Protein AF-A0A1F5YNQ1-F1 (afdb_monomer_lite)

Secondary structure (DSSP, 8-state):
-HHHHTTS--SHHHHHHHHHHS---SGGG--TT--GGGGGTT-HHHHHHHHHHHHHHHHTT--SHHHHTHHHHHHHHHHHHHHHHHHHGGGPPTTEEEEEEEE-EE-TTS-EE-HHHHHHHHHHHTT-EEEEEEEEEEEEETTTTEEEEEEEEEEEE--

Sequence (159 aa):
METVLLGFINNKAELRSLKRTLIRSNTRGVYKGDNDDLWISDNADIQFISENIENRRIQLGKTSGFERLYHKVAKLYFGGMKRHLADIRQYLKPGAHLGYVVGDQASYLRVLIRTGKLLADIAESLGYEIVDIDLFRTRFASATREQMREEVVLLRWPG

Organism: NCBI:txid1817867

Structure (mmCIF, N/CA/C/O backbone):
data_AF-A0A1F5YNQ1-F1
#
_entry.id   AF-A0A1F5YNQ1-F1
#
loop_
_atom_site.group_PDB
_atom_site.id
_atom_site.type_symbol
_atom_site.label_atom_id
_atom_site.label_alt_id
_atom_site.label_comp_id
_atom_site.label_asym_id
_atom_site.label_entity_id
_atom_site.label_seq_id
_atom_site.pdbx_PDB_ins_code
_atom_site.Cartn_x
_atom_site.Cartn_y
_atom_site.Cartn_z
_atom_site.occupancy
_atom_site.B_iso_or_equiv
_atom_site.auth_seq_id
_atom_site.auth_comp_id
_atom_site.auth_asym_id
_atom_site.auth_atom_id
_atom_site.pdbx_PDB_model_num
ATOM 1 N N . MET A 1 1 ? -0.776 -23.913 2.520 1.00 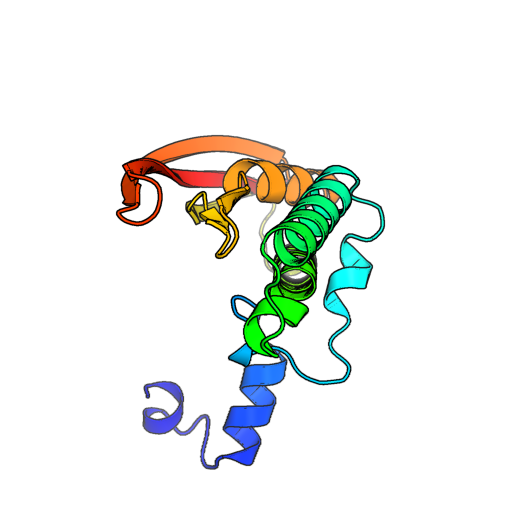65.69 1 MET A N 1
ATOM 2 C CA . MET A 1 1 ? -0.740 -25.287 3.060 1.00 65.69 1 MET A CA 1
ATOM 3 C C . MET A 1 1 ? -1.871 -25.438 4.057 1.00 65.69 1 MET A C 1
ATOM 5 O O . MET A 1 1 ? -2.726 -26.273 3.833 1.00 65.69 1 MET A O 1
ATOM 9 N N . GLU A 1 2 ? -1.965 -24.538 5.034 1.00 87.25 2 GLU A N 1
ATOM 10 C CA . GLU A 1 2 ? -3.071 -24.470 5.999 1.00 87.25 2 GLU A CA 1
ATOM 11 C C . GLU A 1 2 ? -4.479 -24.459 5.374 1.00 87.25 2 GLU A C 1
ATOM 13 O O . GLU A 1 2 ? -5.299 -25.290 5.731 1.00 87.25 2 GLU A O 1
ATOM 18 N N . THR A 1 3 ? -4.744 -23.638 4.352 1.00 86.75 3 THR A N 1
ATOM 19 C CA . THR A 1 3 ? -6.051 -23.624 3.656 1.00 86.75 3 THR A CA 1
ATOM 20 C C . THR A 1 3 ? -6.436 -24.941 2.977 1.00 86.75 3 THR A C 1
ATOM 22 O O . THR A 1 3 ? -7.618 -25.193 2.774 1.00 86.75 3 THR A O 1
ATOM 25 N N . VAL A 1 4 ? -5.458 -25.782 2.629 1.00 87.75 4 VAL A N 1
ATOM 26 C CA . VAL A 1 4 ? -5.706 -27.133 2.098 1.00 87.75 4 VAL A CA 1
ATOM 27 C C . VAL A 1 4 ? -5.914 -28.116 3.249 1.00 87.75 4 VAL A C 1
ATOM 29 O O . VAL A 1 4 ? -6.820 -28.935 3.193 1.00 87.75 4 VAL A O 1
ATOM 32 N N . LEU A 1 5 ? -5.114 -28.003 4.316 1.00 90.19 5 LEU A N 1
ATOM 33 C CA . LEU A 1 5 ? -5.225 -28.853 5.506 1.00 90.19 5 LEU A CA 1
ATOM 34 C C . LEU A 1 5 ? -6.568 -28.680 6.230 1.00 90.19 5 LEU A C 1
ATOM 36 O O . LEU A 1 5 ? -7.118 -29.654 6.727 1.00 90.19 5 LEU A O 1
ATOM 40 N N . LEU A 1 6 ? -7.105 -27.460 6.254 1.00 93.31 6 LEU A N 1
ATOM 41 C CA . LEU A 1 6 ? -8.396 -27.137 6.867 1.00 93.31 6 LEU A CA 1
ATOM 42 C C . LEU A 1 6 ? -9.596 -27.382 5.930 1.00 93.31 6 LEU A C 1
ATOM 44 O O . LEU A 1 6 ? -10.723 -27.063 6.291 1.00 93.31 6 LEU A O 1
ATOM 48 N N . GLY A 1 7 ? -9.378 -27.911 4.720 1.00 91.25 7 GLY A N 1
ATOM 49 C CA . GLY A 1 7 ? -10.454 -28.238 3.773 1.00 91.25 7 GLY A CA 1
ATOM 50 C C . GLY A 1 7 ? -11.118 -27.039 3.079 1.00 91.25 7 GLY A C 1
ATOM 51 O O . GLY A 1 7 ? -12.086 -27.220 2.343 1.00 91.25 7 GLY A O 1
ATOM 52 N N . PHE A 1 8 ? -10.602 -25.815 3.258 1.00 91.56 8 PHE A N 1
ATOM 53 C CA . PHE A 1 8 ? -11.127 -24.616 2.585 1.00 91.56 8 PHE A CA 1
ATOM 54 C C . PHE A 1 8 ? -10.838 -24.587 1.080 1.00 91.56 8 PHE A C 1
ATOM 56 O O . PHE A 1 8 ? -11.510 -23.876 0.337 1.00 91.56 8 PHE A O 1
ATOM 63 N N . ILE A 1 9 ? -9.804 -25.305 0.635 1.00 94.44 9 ILE A N 1
ATOM 64 C CA . ILE A 1 9 ? -9.416 -25.415 -0.771 1.00 94.44 9 ILE A CA 1
ATOM 65 C C . ILE A 1 9 ? -9.139 -26.877 -1.096 1.00 94.44 9 ILE A C 1
ATOM 67 O O . ILE A 1 9 ? -8.197 -27.472 -0.574 1.00 94.44 9 ILE A O 1
ATOM 71 N N . ASN A 1 10 ? -9.901 -27.412 -2.038 1.00 94.38 10 ASN A N 1
ATOM 72 C CA . ASN A 1 10 ? -9.895 -28.821 -2.411 1.00 94.38 10 ASN A CA 1
ATOM 73 C C . ASN A 1 10 ? -9.257 -29.058 -3.784 1.00 94.38 10 ASN A C 1
ATOM 75 O O . ASN A 1 10 ? -8.891 -30.180 -4.130 1.00 94.38 10 ASN A O 1
ATOM 79 N N . ASN A 1 11 ? -9.094 -28.007 -4.591 1.00 92.94 11 ASN A N 1
ATOM 80 C CA . ASN A 1 11 ? -8.528 -28.128 -5.930 1.00 92.94 11 ASN A CA 1
ATOM 81 C C . ASN A 1 11 ? -7.761 -26.874 -6.385 1.00 92.94 11 ASN A C 1
ATOM 83 O O . ASN A 1 11 ? -7.788 -25.799 -5.781 1.00 92.94 11 ASN A O 1
ATOM 87 N N . LYS A 1 12 ? -7.039 -27.017 -7.505 1.00 91.88 12 LYS A N 1
ATOM 88 C CA . LYS A 1 12 ? -6.241 -25.929 -8.093 1.00 91.88 12 LYS A CA 1
ATOM 89 C C . LYS A 1 12 ? -7.098 -24.748 -8.563 1.00 91.88 12 LYS A C 1
ATOM 91 O O . LYS A 1 12 ? -6.594 -23.625 -8.579 1.00 91.88 12 LYS A O 1
ATOM 96 N N . ALA A 1 13 ? -8.344 -24.987 -8.974 1.00 93.50 13 ALA A N 1
ATOM 97 C CA . ALA A 1 13 ? -9.230 -23.931 -9.455 1.00 93.50 13 ALA A CA 1
ATOM 98 C C . ALA A 1 13 ? -9.656 -23.011 -8.303 1.00 93.50 13 ALA A C 1
ATOM 100 O O . ALA A 1 13 ? -9.523 -21.795 -8.423 1.00 93.50 13 ALA A O 1
ATOM 101 N N . GLU A 1 14 ? -10.034 -23.583 -7.161 1.00 93.75 14 GLU A N 1
ATOM 102 C CA . GLU A 1 14 ? -10.322 -22.864 -5.916 1.00 93.75 14 GLU A CA 1
ATOM 103 C C . GLU A 1 14 ? -9.105 -22.085 -5.419 1.00 93.75 14 GLU A C 1
ATOM 105 O O . GLU A 1 14 ? -9.211 -20.892 -5.139 1.00 93.75 14 GLU A O 1
ATOM 110 N N . LEU A 1 15 ? -7.914 -22.701 -5.422 1.00 91.62 15 LEU A N 1
ATOM 111 C CA . LEU A 1 15 ? -6.679 -21.995 -5.067 1.00 91.62 15 LEU A CA 1
ATOM 112 C C . LEU A 1 15 ? -6.440 -20.780 -5.968 1.00 91.62 15 LEU A C 1
ATOM 114 O O . LEU A 1 15 ? -6.020 -19.720 -5.502 1.00 91.62 15 LEU A O 1
ATOM 118 N N . ARG A 1 16 ? -6.671 -20.933 -7.275 1.00 91.00 16 ARG A N 1
ATOM 119 C CA . ARG A 1 16 ? -6.511 -19.845 -8.243 1.00 91.00 16 ARG A CA 1
ATOM 120 C C . ARG A 1 16 ? -7.560 -18.757 -8.036 1.00 91.00 16 ARG A C 1
ATOM 122 O O . ARG A 1 16 ? -7.220 -17.585 -8.172 1.00 91.00 16 ARG A O 1
ATOM 129 N N . SER A 1 17 ? -8.792 -19.140 -7.710 1.00 92.31 17 SER A N 1
ATOM 130 C CA . SER A 1 17 ? -9.880 -18.218 -7.388 1.00 92.31 17 SER A CA 1
ATOM 131 C C . SER A 1 17 ? -9.530 -17.382 -6.158 1.00 92.31 17 SER A C 1
ATOM 133 O O . SER A 1 17 ? -9.497 -16.158 -6.246 1.00 92.31 17 SER A O 1
ATOM 135 N N . LEU A 1 18 ? -9.104 -18.026 -5.065 1.00 91.88 18 LEU A N 1
ATOM 136 C CA . LEU A 1 18 ? -8.657 -17.332 -3.858 1.00 91.88 18 LEU A CA 1
ATOM 137 C C . LEU A 1 18 ? -7.477 -16.402 -4.146 1.00 91.88 18 LEU A C 1
ATOM 139 O O . LEU A 1 18 ? -7.490 -15.241 -3.767 1.00 91.88 18 LEU A O 1
ATOM 143 N N . LYS A 1 19 ? -6.452 -16.870 -4.869 1.00 91.31 19 LYS A N 1
ATOM 144 C CA . LYS A 1 19 ? -5.295 -16.022 -5.197 1.00 91.31 19 LYS A CA 1
ATOM 145 C C . LYS A 1 19 ? -5.676 -14.756 -5.961 1.00 91.31 19 LYS A C 1
ATOM 147 O O . LYS A 1 19 ? -4.949 -13.775 -5.860 1.00 91.31 19 LYS A O 1
ATOM 152 N N . ARG A 1 20 ? -6.778 -14.769 -6.717 1.00 92.00 20 ARG A N 1
ATOM 153 C CA . ARG A 1 20 ? -7.272 -13.591 -7.438 1.00 92.00 20 ARG A CA 1
ATOM 154 C C . ARG A 1 20 ? -7.936 -12.561 -6.526 1.00 92.00 20 ARG A C 1
ATOM 156 O O . ARG A 1 20 ? -8.012 -11.411 -6.939 1.00 92.00 20 ARG A O 1
ATOM 163 N N . THR A 1 21 ? -8.321 -12.892 -5.298 1.00 90.81 21 THR A N 1
ATOM 164 C CA . THR A 1 21 ? -8.901 -11.911 -4.361 1.00 90.81 21 THR A CA 1
ATOM 165 C C . THR A 1 21 ? -7.844 -11.171 -3.528 1.00 90.81 21 THR A C 1
ATOM 167 O O . THR A 1 21 ? -8.115 -10.097 -2.993 1.00 90.81 21 THR A O 1
ATOM 170 N N . LEU A 1 22 ? -6.620 -11.707 -3.449 1.00 93.12 22 LEU A N 1
ATOM 171 C CA . LEU A 1 22 ? -5.536 -11.181 -2.608 1.00 93.12 22 LEU A CA 1
ATOM 172 C C . LEU A 1 22 ? -4.868 -9.918 -3.177 1.00 93.12 22 LEU A C 1
ATOM 174 O O . LEU A 1 22 ? -4.924 -9.644 -4.369 1.00 93.12 22 LEU A O 1
ATOM 178 N N . ILE A 1 23 ? -4.140 -9.175 -2.348 1.00 95.56 23 ILE A N 1
ATOM 179 C CA . ILE A 1 23 ? -3.337 -8.031 -2.809 1.00 95.56 23 ILE A CA 1
ATOM 180 C C . ILE A 1 23 ? -2.189 -8.505 -3.718 1.00 95.56 23 ILE A C 1
ATOM 182 O O . ILE A 1 23 ? -1.559 -9.542 -3.482 1.00 95.56 23 ILE A O 1
ATOM 186 N N . ARG A 1 24 ? -1.888 -7.738 -4.773 1.00 95.06 24 ARG A N 1
ATOM 187 C CA . ARG A 1 24 ? -0.845 -8.067 -5.759 1.00 95.06 24 ARG A CA 1
ATOM 188 C C . ARG A 1 24 ? 0.541 -7.616 -5.299 1.00 95.06 24 ARG A C 1
ATOM 190 O O . ARG A 1 24 ? 1.069 -6.620 -5.766 1.00 95.06 24 ARG A O 1
ATOM 197 N N . SER A 1 25 ? 1.164 -8.388 -4.412 1.00 88.69 25 SER A N 1
ATOM 198 C CA . SER A 1 25 ? 2.502 -8.084 -3.867 1.00 88.69 25 SER A CA 1
ATOM 199 C C . SER A 1 25 ? 3.681 -8.501 -4.756 1.00 88.69 25 SER A C 1
ATOM 201 O O . SER A 1 25 ? 4.835 -8.234 -4.429 1.00 88.69 25 SER A O 1
ATOM 203 N N . ASN A 1 26 ? 3.432 -9.197 -5.868 1.00 88.75 26 ASN A N 1
ATOM 204 C CA . ASN A 1 26 ? 4.468 -9.598 -6.817 1.00 88.75 26 ASN A CA 1
ATOM 205 C C . ASN A 1 26 ? 3.887 -9.858 -8.213 1.00 88.75 26 ASN A C 1
ATOM 207 O O . ASN A 1 26 ? 2.699 -10.137 -8.378 1.00 88.75 26 ASN A O 1
ATOM 211 N N . THR A 1 27 ? 4.759 -9.849 -9.219 1.00 88.38 27 THR A N 1
ATOM 212 C CA . THR A 1 27 ? 4.410 -10.041 -10.638 1.00 88.38 27 THR A CA 1
ATOM 213 C C . THR A 1 27 ? 3.786 -11.402 -10.946 1.00 88.38 27 THR A C 1
ATOM 215 O O . THR A 1 27 ? 2.965 -11.490 -11.852 1.00 88.38 27 THR A O 1
ATOM 218 N N . ARG A 1 28 ? 4.107 -12.465 -10.190 1.00 88.62 28 ARG A N 1
ATOM 219 C CA . ARG A 1 28 ? 3.500 -13.801 -10.376 1.00 88.62 28 ARG A CA 1
ATOM 220 C C . ARG A 1 28 ? 2.039 -13.845 -9.927 1.00 88.62 28 ARG A C 1
ATOM 222 O O . ARG A 1 28 ? 1.315 -14.757 -10.317 1.00 88.62 28 ARG A O 1
ATOM 229 N N . GLY A 1 29 ? 1.629 -12.897 -9.087 1.00 89.06 29 GLY A N 1
ATOM 230 C CA . GLY A 1 29 ? 0.253 -12.731 -8.638 1.00 89.06 29 GLY A CA 1
ATOM 231 C C . GLY A 1 29 ? -0.612 -11.913 -9.591 1.00 89.06 29 GLY A C 1
ATOM 232 O O . GLY A 1 29 ? -1.817 -11.878 -9.382 1.00 89.06 29 GLY A O 1
ATOM 233 N N . VAL A 1 30 ? -0.037 -11.272 -10.614 1.00 92.12 30 VAL A N 1
ATOM 234 C CA . VAL A 1 30 ? -0.793 -10.415 -11.536 1.00 92.12 30 VAL A CA 1
ATOM 235 C C . VAL A 1 30 ? -1.538 -11.259 -12.561 1.00 92.12 30 VAL A C 1
ATOM 237 O O . VAL A 1 30 ? -0.942 -12.040 -13.307 1.00 92.12 30 VAL A O 1
ATOM 240 N N . TYR A 1 31 ? -2.848 -11.063 -12.635 1.00 91.31 31 TYR A N 1
ATOM 241 C CA . TYR A 1 31 ? -3.724 -11.683 -13.617 1.00 91.31 31 TYR A CA 1
ATOM 242 C C . TYR A 1 31 ? -4.180 -10.667 -14.666 1.00 91.31 31 TYR A C 1
ATOM 244 O O . TYR A 1 31 ? -4.265 -9.460 -14.435 1.00 91.31 31 TYR A O 1
ATOM 252 N N . LYS A 1 32 ? -4.522 -11.174 -15.854 1.00 89.75 32 LYS A N 1
ATOM 253 C CA . LYS A 1 32 ? -5.257 -10.383 -16.844 1.00 89.75 32 LYS A CA 1
ATOM 254 C C . LYS A 1 32 ? -6.605 -9.976 -16.238 1.00 89.75 32 LYS A C 1
ATOM 256 O O . LYS A 1 32 ? -7.337 -10.849 -15.780 1.00 89.75 32 LYS A O 1
ATOM 261 N N . GLY A 1 33 ? -6.913 -8.682 -16.281 1.00 90.62 33 GLY A N 1
ATOM 262 C CA . GLY A 1 33 ? -8.138 -8.109 -15.715 1.00 90.62 33 GLY A CA 1
ATOM 263 C C . GLY A 1 33 ? -7.969 -7.477 -14.332 1.00 90.62 33 GLY A C 1
ATOM 264 O O . GLY A 1 33 ? -8.898 -6.816 -13.889 1.00 90.62 33 GLY A O 1
ATOM 265 N N . ASP A 1 34 ? -6.807 -7.624 -13.682 1.00 94.44 34 ASP A N 1
ATOM 266 C CA . ASP A 1 34 ? -6.526 -6.887 -12.445 1.00 94.44 34 ASP A CA 1
ATOM 267 C C . ASP A 1 34 ? -6.589 -5.377 -12.697 1.00 94.44 34 ASP A C 1
ATOM 269 O O . ASP A 1 34 ? -5.951 -4.882 -13.635 1.00 94.44 34 ASP A O 1
ATOM 273 N N . ASN A 1 35 ? -7.354 -4.692 -11.848 1.00 96.38 35 ASN A N 1
ATOM 274 C CA . ASN A 1 35 ? -7.729 -3.285 -11.977 1.00 96.38 35 ASN A CA 1
ATOM 275 C C . ASN A 1 35 ? -7.642 -2.513 -10.647 1.00 96.38 35 ASN A C 1
ATOM 277 O O . ASN A 1 35 ? -8.177 -1.411 -10.537 1.00 96.38 35 ASN A O 1
ATOM 281 N N . ASP A 1 36 ? -6.981 -3.077 -9.630 1.00 97.06 36 ASP A N 1
ATOM 282 C CA . ASP A 1 36 ? -6.773 -2.404 -8.341 1.00 97.06 36 ASP A CA 1
ATOM 283 C C . ASP A 1 36 ? -6.027 -1.064 -8.522 1.00 97.06 36 ASP A C 1
ATOM 285 O O . ASP A 1 36 ? -6.230 -0.133 -7.752 1.00 97.06 36 ASP A O 1
ATOM 289 N N . ASP A 1 37 ? -5.228 -0.914 -9.582 1.00 96.56 37 ASP A N 1
ATOM 290 C CA . ASP A 1 37 ? -4.535 0.328 -9.931 1.00 96.56 37 ASP A CA 1
ATOM 291 C C . ASP A 1 37 ? -5.480 1.506 -10.207 1.00 96.56 37 ASP A C 1
ATOM 293 O O . ASP A 1 37 ? -5.071 2.654 -10.050 1.00 96.56 37 ASP A O 1
ATOM 297 N N . LEU A 1 38 ? -6.748 1.247 -10.540 1.00 96.94 38 LEU A N 1
ATOM 298 C CA . LEU A 1 38 ? -7.758 2.296 -10.695 1.00 96.94 38 LEU A CA 1
ATOM 299 C C . LEU A 1 38 ? -8.068 3.018 -9.376 1.00 96.94 38 LEU A C 1
ATOM 301 O O . LEU A 1 38 ? -8.479 4.171 -9.404 1.00 96.94 38 LEU A O 1
ATOM 305 N N . TRP A 1 39 ? -7.846 2.383 -8.221 1.00 97.31 39 TRP A N 1
ATOM 306 C CA . TRP A 1 39 ? -8.110 3.001 -6.916 1.00 97.31 39 TRP A CA 1
ATOM 307 C C . TRP A 1 39 ? -7.137 4.135 -6.586 1.00 97.31 39 TRP A C 1
ATOM 309 O O . TRP A 1 39 ? -7.455 4.990 -5.763 1.00 97.31 39 TRP A O 1
ATOM 319 N N . ILE A 1 40 ? -5.954 4.135 -7.201 1.00 96.56 40 ILE A N 1
ATOM 320 C CA . ILE A 1 40 ? -4.868 5.088 -6.932 1.00 96.56 40 ILE A CA 1
ATOM 321 C C . ILE A 1 40 ? -4.569 5.980 -8.141 1.00 96.56 40 ILE A C 1
ATOM 323 O O . ILE A 1 40 ? -3.481 6.549 -8.239 1.00 96.56 40 ILE A O 1
ATOM 327 N N . SER A 1 41 ? -5.507 6.097 -9.087 1.00 93.94 41 SER A N 1
ATOM 328 C CA . SER A 1 41 ? -5.336 6.925 -10.290 1.00 93.94 41 SER A CA 1
ATOM 329 C C . SER A 1 41 ? -5.105 8.404 -9.972 1.00 93.94 41 SER A C 1
ATOM 331 O O . SER A 1 41 ? -4.468 9.103 -10.750 1.00 93.94 41 SER A O 1
ATOM 333 N N . ASP A 1 42 ? -5.615 8.860 -8.831 1.00 92.75 42 ASP A N 1
ATOM 334 C CA . ASP A 1 42 ? -5.510 10.215 -8.292 1.00 92.75 42 ASP A CA 1
ATOM 335 C C . ASP A 1 42 ? -4.267 10.440 -7.412 1.00 92.75 42 ASP A C 1
ATOM 337 O O . ASP A 1 42 ? -3.926 11.582 -7.108 1.00 92.75 42 ASP A O 1
ATOM 341 N N . ASN A 1 43 ? -3.557 9.380 -7.012 1.00 95.19 43 ASN A N 1
ATOM 342 C CA . ASN A 1 43 ? -2.389 9.497 -6.144 1.00 95.19 43 ASN A CA 1
ATOM 343 C C . ASN A 1 43 ? -1.117 9.785 -6.962 1.00 95.19 43 ASN A C 1
ATOM 345 O O . ASN A 1 43 ? -0.484 8.873 -7.503 1.00 95.19 43 ASN A O 1
ATOM 349 N N . ALA A 1 44 ? -0.744 11.065 -7.035 1.00 95.75 44 ALA A N 1
ATOM 350 C CA . ALA A 1 44 ? 0.384 11.545 -7.833 1.00 95.75 44 ALA A CA 1
ATOM 351 C C . ALA A 1 44 ? 1.725 10.890 -7.456 1.00 95.75 44 ALA A C 1
ATOM 353 O O . ALA A 1 44 ? 2.488 10.524 -8.350 1.00 95.75 44 ALA A O 1
ATOM 354 N N . ASP A 1 45 ? 1.992 10.670 -6.167 1.00 95.12 45 ASP A N 1
ATOM 355 C CA . ASP A 1 45 ? 3.255 10.087 -5.701 1.00 95.12 45 ASP A CA 1
ATOM 356 C C . ASP A 1 45 ? 3.421 8.635 -6.168 1.00 95.12 45 ASP A C 1
ATOM 358 O O . ASP A 1 45 ? 4.494 8.230 -6.628 1.00 95.12 45 ASP A O 1
ATOM 362 N N . ILE A 1 46 ? 2.346 7.843 -6.132 1.00 95.56 46 ILE A N 1
ATOM 363 C CA . ILE A 1 46 ? 2.359 6.464 -6.633 1.00 95.56 46 ILE A CA 1
ATOM 364 C C . ILE A 1 46 ? 2.511 6.437 -8.156 1.00 95.56 46 ILE A C 1
ATOM 366 O O . ILE A 1 46 ? 3.262 5.599 -8.673 1.00 95.56 46 ILE A O 1
ATOM 370 N N . GLN A 1 47 ? 1.840 7.340 -8.883 1.00 96.44 47 GLN A N 1
ATOM 371 C CA . GLN A 1 47 ? 2.021 7.446 -10.336 1.00 96.44 47 GLN A CA 1
ATOM 372 C C . GLN A 1 47 ? 3.471 7.803 -10.676 1.00 96.44 47 GLN A C 1
ATOM 374 O O . GLN A 1 47 ? 4.105 7.097 -11.462 1.00 96.44 47 GLN A O 1
ATOM 379 N N . PHE A 1 48 ? 4.039 8.801 -9.997 1.00 95.31 48 PHE A N 1
ATOM 380 C CA . PHE A 1 48 ? 5.426 9.221 -10.168 1.00 95.31 48 PHE A CA 1
ATOM 381 C C . PHE A 1 48 ? 6.416 8.080 -9.896 1.00 95.31 48 PHE A C 1
ATOM 383 O O . PHE A 1 48 ? 7.338 7.838 -10.677 1.00 95.31 48 PHE A O 1
ATOM 390 N N . ILE A 1 49 ? 6.233 7.319 -8.814 1.00 94.25 49 ILE A N 1
ATOM 391 C CA . ILE A 1 49 ? 7.089 6.163 -8.509 1.00 94.25 49 ILE A CA 1
ATOM 392 C C . ILE A 1 49 ? 6.960 5.086 -9.591 1.00 94.25 49 ILE A C 1
ATOM 394 O O . ILE A 1 49 ? 7.972 4.545 -10.044 1.00 94.25 49 ILE A O 1
ATOM 398 N N . SER A 1 50 ? 5.739 4.785 -10.038 1.00 94.44 50 SER A N 1
ATOM 399 C CA . SER A 1 50 ? 5.494 3.827 -11.122 1.00 94.44 50 SER A CA 1
ATOM 400 C C . SER A 1 50 ? 6.193 4.248 -12.419 1.00 94.44 50 SER A C 1
ATOM 402 O O . SER A 1 50 ? 6.836 3.422 -13.068 1.00 94.44 50 SER A O 1
ATOM 404 N N . GLU A 1 51 ? 6.097 5.518 -12.799 1.00 95.88 51 GLU A N 1
ATOM 405 C CA . GLU A 1 51 ? 6.764 6.063 -13.984 1.00 95.88 51 GLU A CA 1
ATOM 406 C C . GLU A 1 51 ? 8.285 5.986 -13.865 1.00 95.88 51 GLU A C 1
ATOM 408 O O . GLU A 1 51 ? 8.954 5.533 -14.792 1.00 95.88 51 GLU A O 1
ATOM 413 N N . ASN A 1 52 ? 8.848 6.324 -12.703 1.00 95.19 52 ASN A N 1
ATOM 414 C CA . ASN A 1 52 ? 10.285 6.193 -12.463 1.00 95.19 52 ASN A CA 1
ATOM 415 C C . ASN A 1 52 ? 10.769 4.745 -12.573 1.00 95.19 52 ASN A C 1
ATOM 417 O O . ASN A 1 52 ? 11.830 4.492 -13.148 1.00 95.19 52 ASN A O 1
ATOM 421 N N . ILE A 1 53 ? 9.996 3.782 -12.063 1.00 93.62 53 ILE A N 1
ATOM 422 C CA . ILE A 1 53 ? 10.287 2.351 -12.220 1.00 93.62 53 ILE A CA 1
ATOM 423 C C . ILE A 1 53 ? 10.322 1.982 -13.707 1.00 93.62 53 ILE A C 1
ATOM 425 O O . ILE A 1 53 ? 11.256 1.309 -14.145 1.00 93.62 53 ILE A O 1
ATOM 429 N N . GLU A 1 54 ? 9.349 2.433 -14.499 1.00 95.50 54 GLU A N 1
ATOM 430 C CA . GLU A 1 54 ? 9.290 2.125 -15.930 1.00 95.50 54 GLU A CA 1
ATOM 431 C C . GLU A 1 54 ? 10.415 2.800 -16.726 1.00 95.50 54 GLU A C 1
ATOM 433 O O . GLU A 1 54 ? 11.104 2.145 -17.513 1.00 95.50 54 GLU A O 1
ATOM 438 N N . ASN A 1 55 ? 10.688 4.076 -16.461 1.00 95.38 55 ASN A N 1
ATOM 439 C CA . ASN A 1 55 ? 11.802 4.803 -17.065 1.00 95.38 55 ASN A CA 1
ATOM 440 C C . ASN A 1 55 ? 13.132 4.114 -16.756 1.00 95.38 55 ASN A C 1
ATOM 442 O O . ASN A 1 55 ? 13.963 3.901 -17.644 1.00 95.38 55 ASN A O 1
ATOM 446 N N . ARG A 1 56 ? 13.320 3.678 -15.506 1.00 93.50 56 ARG A N 1
ATOM 447 C CA . ARG A 1 56 ? 14.523 2.959 -15.094 1.00 93.50 56 ARG A CA 1
ATOM 448 C C . ARG A 1 56 ? 14.648 1.600 -15.778 1.00 93.50 56 ARG A C 1
ATOM 450 O O . ARG A 1 56 ? 15.755 1.211 -16.148 1.00 93.50 56 ARG A O 1
ATOM 457 N N . ARG A 1 57 ? 13.535 0.893 -16.000 1.00 95.19 57 ARG A N 1
ATOM 458 C CA . ARG A 1 57 ? 13.499 -0.361 -16.770 1.00 95.19 57 ARG A CA 1
ATOM 459 C C . ARG A 1 57 ? 14.038 -0.154 -18.184 1.00 95.19 57 ARG A C 1
ATOM 461 O O . ARG A 1 57 ? 14.859 -0.948 -18.644 1.00 95.19 57 ARG A O 1
ATOM 468 N N . ILE A 1 58 ? 13.566 0.901 -18.851 1.00 95.19 58 ILE A N 1
ATOM 469 C CA . ILE A 1 58 ? 13.947 1.255 -20.223 1.00 95.19 58 ILE A CA 1
ATOM 470 C C . ILE A 1 58 ? 15.433 1.614 -20.283 1.00 95.19 58 ILE A C 1
ATOM 472 O O . ILE A 1 58 ? 16.156 1.033 -21.088 1.00 95.19 58 ILE A O 1
ATOM 476 N N . GLN A 1 59 ? 15.909 2.483 -19.385 1.00 94.56 59 GLN A N 1
ATOM 477 C CA . GLN A 1 59 ? 17.325 2.871 -19.297 1.00 94.56 59 GLN A CA 1
ATOM 478 C C . GLN A 1 59 ? 18.263 1.672 -19.111 1.00 94.56 59 GLN A C 1
ATOM 480 O O . GLN A 1 59 ? 19.357 1.644 -19.664 1.00 94.56 59 GLN A O 1
ATOM 485 N N . LEU A 1 60 ? 17.843 0.679 -18.325 1.00 92.25 60 LEU A N 1
ATOM 486 C CA . LEU A 1 60 ? 18.626 -0.525 -18.051 1.00 92.25 60 LEU A CA 1
ATOM 487 C C . LEU A 1 60 ? 18.467 -1.617 -19.127 1.00 92.25 60 LEU A C 1
ATOM 489 O O . LEU A 1 60 ? 18.998 -2.714 -18.951 1.00 92.25 60 LEU A O 1
ATOM 493 N N . GLY A 1 61 ? 17.713 -1.364 -20.205 1.00 93.19 61 GLY A N 1
ATOM 494 C CA . GLY A 1 61 ? 17.491 -2.330 -21.286 1.00 93.19 61 GLY A CA 1
ATOM 495 C C . GLY A 1 61 ? 16.772 -3.607 -20.837 1.00 93.19 61 GLY A C 1
ATOM 496 O O . GLY A 1 61 ? 16.948 -4.667 -21.433 1.00 93.19 61 GLY A O 1
ATOM 497 N N . LYS A 1 62 ? 15.984 -3.540 -19.758 1.00 91.50 62 LYS A N 1
ATOM 498 C CA . LYS A 1 62 ? 15.353 -4.707 -19.131 1.00 91.50 62 LYS A CA 1
ATOM 499 C C . LYS A 1 62 ? 14.051 -5.089 -19.831 1.00 91.50 62 LYS A C 1
ATOM 501 O O . LYS A 1 62 ? 13.076 -4.338 -19.788 1.00 91.50 62 LYS A O 1
ATOM 506 N N . THR A 1 63 ? 14.013 -6.251 -20.479 1.00 91.38 63 THR A N 1
ATOM 507 C CA . THR A 1 63 ? 12.924 -6.638 -21.397 1.00 91.38 63 THR A CA 1
ATOM 508 C C . THR A 1 63 ? 12.153 -7.891 -20.986 1.00 91.38 63 THR A C 1
ATOM 510 O O . THR A 1 63 ? 11.162 -8.222 -21.643 1.00 91.38 63 THR A O 1
ATOM 513 N N . SER A 1 64 ? 12.538 -8.579 -19.906 1.00 89.75 64 SER A N 1
ATOM 514 C CA . SER A 1 64 ? 11.823 -9.788 -19.483 1.00 89.75 64 SER A CA 1
ATOM 515 C C . SER A 1 64 ? 10.377 -9.477 -19.075 1.00 89.75 64 SER A C 1
ATOM 517 O O . SER A 1 64 ? 10.057 -8.380 -18.612 1.00 89.75 64 SER A O 1
ATOM 519 N N . GLY A 1 65 ? 9.479 -10.460 -19.210 1.00 85.19 65 GLY A N 1
ATOM 520 C CA . GLY A 1 65 ? 8.069 -10.292 -18.830 1.00 85.19 65 GLY A CA 1
ATOM 521 C C . GLY A 1 65 ? 7.882 -9.902 -17.358 1.00 85.19 65 GLY A C 1
ATOM 522 O O . GLY A 1 65 ? 6.997 -9.116 -17.037 1.00 85.19 65 GLY A O 1
ATOM 523 N N . PHE A 1 66 ? 8.764 -10.389 -16.479 1.00 86.06 66 PHE A N 1
ATOM 524 C CA . PHE A 1 66 ? 8.824 -9.983 -15.075 1.00 86.06 66 PHE A CA 1
ATOM 525 C C . PHE A 1 66 ? 9.143 -8.487 -14.930 1.00 86.06 66 PHE A C 1
ATOM 527 O O . PHE A 1 66 ? 8.412 -7.763 -14.259 1.00 86.06 66 PHE A O 1
ATOM 534 N N . GLU A 1 67 ? 10.208 -8.016 -15.583 1.00 88.19 67 GLU A N 1
ATOM 535 C CA . GLU A 1 67 ? 10.671 -6.626 -15.483 1.00 88.19 67 GLU A CA 1
ATOM 536 C C . GLU A 1 67 ? 9.639 -5.646 -16.052 1.00 88.19 67 GLU A C 1
ATOM 538 O O . GLU A 1 67 ? 9.372 -4.611 -15.446 1.00 88.19 67 GLU A O 1
ATOM 543 N N . ARG A 1 68 ? 9.001 -5.998 -17.176 1.00 89.50 68 ARG A N 1
ATOM 544 C CA . ARG A 1 68 ? 7.973 -5.174 -17.841 1.00 89.50 68 ARG A CA 1
ATOM 545 C C . ARG A 1 68 ? 6.712 -4.968 -17.006 1.00 89.50 68 ARG A C 1
ATOM 547 O O . ARG A 1 68 ? 6.004 -3.995 -17.227 1.00 89.50 68 ARG A O 1
ATOM 554 N N . LEU A 1 69 ? 6.421 -5.866 -16.066 1.00 90.50 69 LEU A N 1
ATOM 555 C CA . LEU A 1 69 ? 5.244 -5.766 -15.201 1.00 90.50 69 LEU A CA 1
ATOM 556 C C . LEU A 1 69 ? 5.525 -5.054 -13.876 1.00 90.50 69 LEU A C 1
ATOM 558 O O . LEU A 1 69 ? 4.589 -4.829 -13.112 1.00 90.50 69 LEU A O 1
ATOM 562 N N . TYR A 1 70 ? 6.777 -4.702 -13.573 1.00 89.50 70 TYR A N 1
ATOM 563 C CA . TYR A 1 70 ? 7.133 -4.238 -12.232 1.00 89.50 70 TYR A CA 1
ATOM 564 C C . TYR A 1 70 ? 6.479 -2.897 -11.867 1.00 89.50 70 TYR A C 1
ATOM 566 O O . TYR A 1 70 ? 5.940 -2.766 -10.768 1.00 89.50 70 TYR A O 1
ATOM 574 N N . HIS A 1 71 ? 6.447 -1.930 -12.793 1.00 91.88 71 HIS A N 1
ATOM 575 C CA . HIS A 1 71 ? 5.749 -0.654 -12.576 1.00 91.88 71 HIS A CA 1
ATOM 576 C C . HIS A 1 71 ? 4.251 -0.884 -12.310 1.00 91.88 71 HIS A C 1
ATOM 578 O O . HIS A 1 71 ? 3.664 -0.299 -11.403 1.00 91.88 71 HIS A O 1
ATOM 584 N N . LYS A 1 72 ? 3.640 -1.825 -13.045 1.00 93.25 72 LYS A N 1
ATOM 585 C CA . LYS A 1 72 ? 2.231 -2.184 -12.881 1.00 93.25 72 LYS A CA 1
ATOM 586 C C . LYS A 1 72 ? 1.965 -2.853 -11.534 1.00 93.25 72 LYS A C 1
ATOM 588 O O . LYS A 1 72 ? 0.964 -2.543 -10.899 1.00 93.25 72 LYS A O 1
ATOM 593 N N . VAL A 1 73 ? 2.853 -3.736 -11.075 1.00 93.69 73 VAL A N 1
ATOM 594 C CA . VAL A 1 73 ? 2.732 -4.370 -9.751 1.00 93.69 73 VAL A CA 1
ATOM 595 C C . VAL A 1 73 ? 2.736 -3.342 -8.633 1.00 93.69 73 VAL A C 1
ATOM 597 O O . VAL A 1 73 ? 1.925 -3.475 -7.727 1.00 93.69 73 VAL A O 1
ATOM 600 N N . ALA A 1 74 ? 3.595 -2.320 -8.695 1.00 93.75 74 ALA A N 1
ATOM 601 C CA . ALA A 1 74 ? 3.621 -1.280 -7.667 1.00 93.75 74 ALA A CA 1
ATOM 602 C C . ALA A 1 74 ? 2.251 -0.589 -7.540 1.00 93.75 74 ALA A C 1
ATOM 604 O O . ALA A 1 74 ? 1.706 -0.491 -6.443 1.00 93.75 74 ALA A O 1
ATOM 605 N N . LYS A 1 75 ? 1.642 -0.216 -8.673 1.00 96.50 75 LYS A N 1
ATOM 606 C CA . LYS A 1 75 ? 0.294 0.369 -8.706 1.00 96.50 75 LYS A CA 1
ATOM 607 C C . LYS A 1 75 ? -0.783 -0.581 -8.187 1.00 96.50 75 LYS A C 1
ATOM 609 O O . LYS A 1 75 ? -1.593 -0.186 -7.357 1.00 96.50 75 LYS A O 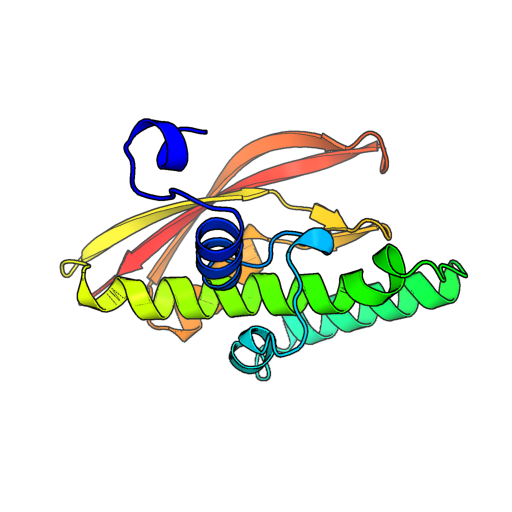1
ATOM 614 N N . LEU A 1 76 ? -0.770 -1.840 -8.630 1.00 97.25 76 LEU A N 1
ATOM 615 C CA . LEU A 1 76 ? -1.728 -2.854 -8.177 1.00 97.25 76 LEU A CA 1
ATOM 616 C C . LEU A 1 76 ? -1.596 -3.159 -6.679 1.00 97.25 76 LEU A C 1
ATOM 618 O O . LEU A 1 76 ? -2.599 -3.417 -6.022 1.00 97.25 76 LEU A O 1
ATOM 622 N N . TYR A 1 77 ? -0.380 -3.135 -6.132 1.00 96.75 77 TYR A N 1
ATOM 623 C CA . TYR A 1 77 ? -0.142 -3.330 -4.705 1.00 96.75 77 TYR A CA 1
ATOM 624 C C . TYR A 1 77 ? -0.807 -2.223 -3.887 1.00 96.75 77 TYR A C 1
ATOM 626 O O . TYR A 1 77 ? -1.639 -2.515 -3.032 1.00 96.75 77 TYR A O 1
ATOM 634 N N . PHE A 1 78 ? -0.484 -0.960 -4.176 1.00 97.69 78 PHE A N 1
ATOM 635 C CA . PHE A 1 78 ? -1.037 0.171 -3.434 1.00 97.69 78 PHE A CA 1
ATOM 636 C C . PHE A 1 78 ? -2.540 0.354 -3.669 1.00 97.69 78 PHE A C 1
ATOM 638 O O . PHE A 1 78 ? -3.277 0.643 -2.731 1.00 97.69 78 PHE A O 1
ATOM 645 N N . GLY A 1 79 ? -3.014 0.093 -4.887 1.00 98.00 79 GLY A N 1
ATOM 646 C CA . GLY A 1 79 ? -4.439 0.005 -5.190 1.00 98.00 79 GLY A CA 1
ATOM 647 C C . GLY A 1 79 ? -5.159 -1.055 -4.356 1.00 98.00 79 GLY A C 1
ATOM 648 O O . GLY A 1 79 ? -6.182 -0.780 -3.733 1.00 98.00 79 GLY A O 1
ATOM 649 N N . GLY A 1 80 ? -4.568 -2.248 -4.252 1.00 97.81 80 GLY A N 1
ATOM 650 C CA . GLY A 1 80 ? -5.079 -3.326 -3.410 1.00 97.81 80 GLY A CA 1
ATOM 651 C C . GLY A 1 80 ? -5.050 -2.979 -1.920 1.00 97.81 80 GLY A C 1
ATOM 652 O O . GLY A 1 80 ? -5.963 -3.366 -1.197 1.00 97.81 80 GLY A O 1
ATOM 653 N N . MET A 1 81 ? -4.052 -2.215 -1.461 1.00 98.00 81 MET A N 1
ATOM 654 C CA . MET A 1 81 ? -4.005 -1.693 -0.090 1.00 98.00 81 MET A CA 1
ATOM 655 C C . MET A 1 81 ? -5.104 -0.658 0.170 1.00 98.00 81 MET A C 1
ATOM 657 O O . MET A 1 81 ? -5.749 -0.728 1.213 1.00 98.00 81 MET A O 1
ATOM 661 N N . LYS A 1 82 ? -5.372 0.253 -0.777 1.00 98.31 82 LYS A N 1
ATOM 662 C CA . LYS A 1 82 ? -6.485 1.212 -0.675 1.00 98.31 82 LYS A CA 1
ATOM 663 C C . LYS A 1 82 ? -7.827 0.484 -0.612 1.00 98.31 82 LYS A C 1
ATOM 665 O O . LYS A 1 82 ? -8.626 0.773 0.272 1.00 98.31 82 LYS A O 1
ATOM 670 N N . ARG A 1 83 ? -8.042 -0.520 -1.470 1.00 97.75 83 ARG A N 1
ATOM 671 C CA . ARG A 1 83 ? -9.229 -1.388 -1.407 1.00 97.75 83 ARG A CA 1
ATOM 672 C C . ARG A 1 83 ? -9.332 -2.115 -0.064 1.00 97.75 83 ARG A C 1
ATOM 674 O O . ARG A 1 83 ? -10.376 -2.070 0.569 1.00 97.75 83 ARG A O 1
ATOM 681 N N . HIS A 1 84 ? -8.243 -2.722 0.405 1.00 97.50 84 HIS A N 1
ATOM 682 C CA . HIS A 1 84 ? -8.204 -3.407 1.698 1.00 97.50 84 HIS A CA 1
ATOM 683 C C . HIS A 1 84 ? -8.603 -2.488 2.858 1.00 97.50 84 HIS A C 1
ATOM 685 O O . HIS A 1 84 ? -9.480 -2.849 3.637 1.00 97.50 84 HIS A O 1
ATOM 691 N N . LEU A 1 85 ? -7.992 -1.305 2.953 1.00 98.12 85 LEU A N 1
ATOM 692 C CA . LEU A 1 85 ? -8.328 -0.315 3.973 1.00 98.12 85 LEU A CA 1
ATOM 693 C C . LEU A 1 85 ? -9.792 0.124 3.846 1.00 98.12 85 LEU A C 1
ATOM 695 O O . LEU A 1 85 ? -10.510 0.165 4.835 1.00 98.12 85 LEU A O 1
ATOM 699 N N . ALA A 1 86 ? -10.280 0.376 2.630 1.00 97.88 86 ALA A N 1
ATOM 700 C CA . ALA A 1 86 ? -11.673 0.753 2.420 1.00 97.88 86 ALA A CA 1
ATOM 701 C C . ALA A 1 86 ? -12.657 -0.330 2.901 1.00 97.88 86 ALA A C 1
ATOM 703 O O . ALA A 1 86 ? -13.643 0.011 3.561 1.00 97.88 86 ALA A O 1
ATOM 704 N N . ASP A 1 87 ? -12.367 -1.600 2.602 1.00 97.06 87 ASP A N 1
ATOM 705 C CA . ASP A 1 87 ? -13.223 -2.754 2.888 1.00 97.06 87 ASP A CA 1
ATOM 706 C C . ASP A 1 87 ? -13.319 -3.056 4.388 1.00 97.06 87 ASP A C 1
ATOM 708 O O . ASP A 1 87 ? -14.387 -3.448 4.869 1.00 97.06 87 ASP A O 1
ATOM 712 N N . ILE A 1 88 ? -12.227 -2.876 5.144 1.00 97.00 88 ILE A N 1
ATOM 713 C CA . ILE A 1 88 ? -12.209 -3.232 6.569 1.00 97.00 88 ILE A CA 1
ATOM 714 C C . ILE A 1 88 ? -12.959 -2.237 7.457 1.00 97.00 88 ILE A C 1
ATOM 716 O O . ILE A 1 88 ? -13.370 -2.631 8.546 1.00 97.00 88 ILE A O 1
ATOM 720 N N . ARG A 1 89 ? -13.182 -0.989 7.011 1.00 96.44 89 ARG A N 1
ATOM 721 C CA . ARG A 1 89 ? -13.835 0.075 7.806 1.00 96.44 89 ARG A CA 1
ATOM 722 C C . ARG A 1 89 ? -15.144 -0.367 8.451 1.00 96.44 89 ARG A C 1
ATOM 724 O O . ARG A 1 89 ? -15.362 -0.100 9.625 1.00 96.44 89 ARG A O 1
ATOM 731 N N . GLN A 1 90 ? -15.971 -1.110 7.716 1.00 96.12 90 GLN A N 1
ATOM 732 C CA . GLN A 1 90 ? -17.271 -1.596 8.198 1.00 96.12 90 GLN A CA 1
ATOM 733 C C . GLN A 1 90 ? -17.178 -2.558 9.398 1.00 96.12 90 GLN A C 1
ATOM 735 O O . GLN A 1 90 ? -18.171 -2.785 10.083 1.00 96.12 90 GLN A O 1
ATOM 740 N N . TYR A 1 91 ? -16.001 -3.136 9.648 1.00 97.44 91 TYR A N 1
ATOM 741 C CA . TYR A 1 91 ? -15.753 -4.070 10.748 1.00 97.44 91 TYR A CA 1
ATOM 742 C C . TYR A 1 91 ? -15.004 -3.422 11.921 1.00 97.44 91 TYR A C 1
ATOM 744 O O . TYR A 1 91 ? -14.782 -4.074 12.944 1.00 97.44 91 TYR A O 1
ATOM 752 N N . LEU A 1 92 ? -14.593 -2.156 11.791 1.00 97.81 92 LEU A N 1
ATOM 753 C CA . LEU A 1 92 ? -13.857 -1.434 12.822 1.00 97.81 92 LEU A CA 1
ATOM 754 C C . LEU A 1 92 ? -14.821 -0.739 13.783 1.00 97.81 92 LEU A C 1
ATOM 756 O O . LEU A 1 92 ? -15.798 -0.114 13.378 1.00 97.81 92 LEU A O 1
ATOM 760 N N . LYS A 1 93 ? -14.517 -0.811 15.080 1.00 97.81 93 LYS A N 1
ATOM 761 C CA . LYS A 1 93 ? -15.187 0.031 16.076 1.00 97.81 93 LYS A CA 1
ATOM 762 C C . LYS A 1 93 ? -14.676 1.476 15.955 1.00 97.81 93 LYS A C 1
ATOM 764 O O . LYS A 1 93 ? -13.502 1.657 15.622 1.00 97.81 93 LYS A O 1
ATOM 769 N N . PRO A 1 94 ? -15.495 2.489 16.284 1.00 98.06 94 PRO A N 1
ATOM 770 C CA . PRO A 1 94 ? -15.007 3.854 16.462 1.00 98.06 94 PRO A CA 1
ATOM 771 C C . PRO A 1 94 ? -13.811 3.896 17.424 1.00 98.06 94 PRO A C 1
ATOM 773 O O . PRO A 1 94 ? -13.832 3.259 18.481 1.00 98.06 94 PRO A O 1
ATOM 776 N N . GLY A 1 95 ? -12.749 4.599 17.035 1.00 98.00 95 GLY A N 1
ATOM 777 C CA . GLY A 1 95 ? -11.483 4.683 17.767 1.00 98.00 95 GLY A CA 1
ATOM 778 C C . GLY A 1 95 ? -10.559 3.462 17.637 1.00 98.00 95 GLY A C 1
ATOM 779 O O . GLY A 1 95 ? -9.549 3.394 18.343 1.00 98.00 95 GLY A O 1
ATOM 780 N N . ALA A 1 96 ? -10.867 2.486 16.776 1.00 98.31 96 ALA A N 1
ATOM 781 C CA . ALA A 1 96 ? -10.005 1.322 16.573 1.00 98.31 96 ALA A CA 1
ATOM 782 C C . ALA A 1 96 ? -8.624 1.732 16.042 1.00 98.31 96 ALA A C 1
ATOM 784 O O . ALA A 1 96 ? -8.522 2.559 15.137 1.00 98.31 96 ALA A O 1
ATOM 785 N N . HIS A 1 97 ? -7.575 1.117 16.587 1.00 98.19 97 HIS A N 1
ATOM 786 C CA . HIS A 1 97 ? -6.200 1.304 16.131 1.00 98.19 97 HIS A CA 1
ATOM 787 C C . HIS A 1 97 ? -5.765 0.125 15.260 1.00 98.19 97 HIS A C 1
ATOM 789 O O . HIS A 1 97 ? -6.115 -1.025 15.537 1.00 98.19 97 HIS A O 1
ATOM 795 N N . LEU A 1 98 ? -4.994 0.414 14.215 1.00 98.31 98 LEU A N 1
ATOM 796 C CA . LEU A 1 98 ? -4.461 -0.563 13.276 1.00 98.31 98 LEU A CA 1
ATOM 797 C C . LEU A 1 98 ? -2.958 -0.351 13.137 1.00 98.31 98 LEU A C 1
ATOM 799 O O . LEU A 1 98 ? -2.507 0.781 12.988 1.00 98.31 98 LEU A O 1
ATOM 803 N N . GLY A 1 99 ? -2.196 -1.443 13.161 1.00 97.94 99 GLY A N 1
ATOM 804 C CA . GLY A 1 99 ? -0.754 -1.428 12.933 1.00 97.94 99 GLY A CA 1
ATOM 805 C C . GLY A 1 99 ? -0.398 -2.212 11.677 1.00 97.94 99 GLY A C 1
ATOM 806 O O . GLY A 1 99 ? -0.642 -3.418 11.610 1.00 97.94 99 GLY A O 1
ATOM 807 N N . TYR A 1 100 ? 0.197 -1.537 10.695 1.00 97.75 100 TYR A N 1
ATOM 808 C CA . TYR A 1 100 ? 0.674 -2.152 9.458 1.00 97.75 100 TYR A CA 1
ATOM 809 C C . TYR A 1 100 ? 2.197 -2.182 9.434 1.00 97.75 100 TYR A C 1
ATOM 811 O O . TYR A 1 100 ? 2.840 -1.151 9.262 1.00 97.75 100 TYR A O 1
ATOM 819 N N . VAL A 1 101 ? 2.777 -3.377 9.564 1.00 96.88 101 VAL A N 1
ATOM 820 C CA . VAL A 1 101 ? 4.227 -3.571 9.444 1.00 96.88 101 VAL A CA 1
ATOM 821 C C . VAL A 1 101 ? 4.595 -3.681 7.967 1.00 96.88 101 VAL A C 1
ATOM 823 O O . VAL A 1 101 ? 4.219 -4.645 7.295 1.00 96.88 101 VAL A O 1
ATOM 826 N N . VAL A 1 102 ? 5.320 -2.692 7.449 1.00 95.50 102 VAL A N 1
ATOM 827 C CA . VAL A 1 102 ? 5.691 -2.605 6.032 1.00 95.50 102 VAL A CA 1
ATOM 828 C C . VAL A 1 102 ? 7.151 -2.210 5.854 1.00 95.50 102 VAL A C 1
ATOM 830 O O . VAL A 1 102 ? 7.706 -1.416 6.601 1.00 95.50 102 VAL A O 1
ATOM 833 N N . GLY A 1 103 ? 7.795 -2.776 4.835 1.00 92.81 103 GLY A N 1
ATOM 834 C CA . GLY A 1 103 ? 9.182 -2.468 4.498 1.00 92.81 103 GLY A CA 1
ATOM 835 C C . GLY A 1 103 ? 9.291 -1.480 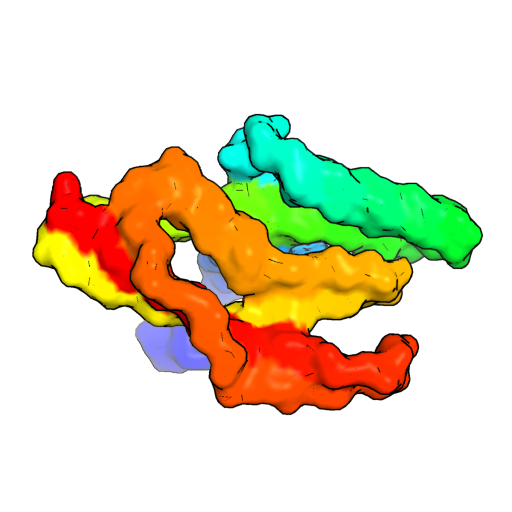3.348 1.00 92.81 103 GLY A C 1
ATOM 836 O O . GLY A 1 103 ? 8.677 -1.696 2.298 1.00 92.81 103 GLY A O 1
ATOM 837 N N . ASP A 1 104 ? 10.151 -0.473 3.488 1.00 90.06 104 ASP A N 1
ATOM 838 C CA . ASP A 1 104 ? 10.678 0.268 2.347 1.00 90.06 104 ASP A CA 1
ATOM 839 C C . ASP A 1 104 ? 11.315 -0.715 1.369 1.00 90.06 104 ASP A C 1
ATOM 841 O O . ASP A 1 104 ? 11.952 -1.708 1.753 1.00 90.06 104 ASP A O 1
ATOM 845 N N . GLN A 1 105 ? 11.146 -0.444 0.082 1.00 83.75 105 GLN A N 1
ATOM 846 C CA . GLN A 1 105 ? 11.707 -1.277 -0.967 1.00 83.75 105 GLN A CA 1
ATOM 847 C C . GLN A 1 105 ? 12.561 -0.447 -1.908 1.00 83.75 105 GLN A C 1
ATOM 849 O O . GLN A 1 105 ? 12.082 0.488 -2.534 1.00 83.75 105 GLN A O 1
ATOM 854 N N . ALA A 1 106 ? 13.804 -0.866 -2.118 1.00 79.00 106 ALA A N 1
ATOM 855 C CA . ALA A 1 106 ? 14.415 -0.670 -3.419 1.00 79.00 106 ALA A CA 1
ATOM 856 C C . ALA A 1 106 ? 13.725 -1.657 -4.366 1.00 79.00 106 ALA A C 1
ATOM 858 O O . ALA A 1 106 ? 13.862 -2.873 -4.202 1.00 79.00 106 ALA A O 1
ATOM 859 N N . SER A 1 107 ? 12.939 -1.151 -5.316 1.00 72.12 107 SER A N 1
ATOM 860 C CA . SER A 1 107 ? 12.362 -1.978 -6.379 1.00 72.12 107 SER A CA 1
ATOM 861 C C . SER A 1 107 ? 13.443 -2.833 -7.048 1.00 72.12 107 SER A C 1
ATOM 863 O O . SER A 1 107 ? 14.635 -2.528 -6.968 1.00 72.12 107 SER A O 1
ATOM 865 N N . TYR A 1 108 ? 13.045 -3.870 -7.790 1.00 72.81 108 TYR A N 1
ATOM 866 C CA . TYR A 1 108 ? 13.985 -4.653 -8.606 1.00 72.81 108 TYR A CA 1
ATOM 867 C C . TYR A 1 108 ? 14.903 -3.771 -9.484 1.00 72.81 108 TYR A C 1
ATOM 869 O O . TYR A 1 108 ? 16.040 -4.135 -9.774 1.00 72.81 108 TYR A O 1
ATOM 877 N N . LEU A 1 109 ? 14.430 -2.578 -9.858 1.00 80.88 109 LEU A N 1
ATOM 878 C CA . LEU A 1 109 ? 15.133 -1.599 -10.686 1.00 80.88 109 LEU A CA 1
ATOM 879 C C . LEU A 1 109 ? 15.851 -0.497 -9.880 1.00 80.88 109 LEU A C 1
ATOM 881 O O . LEU A 1 109 ? 16.349 0.461 -10.466 1.00 80.88 109 LEU A O 1
ATOM 885 N N . ARG A 1 110 ? 15.964 -0.654 -8.554 1.00 83.69 110 ARG A N 1
ATOM 886 C CA . ARG A 1 110 ? 16.614 0.262 -7.593 1.00 83.69 110 ARG A CA 1
ATOM 887 C C . ARG A 1 110 ? 15.950 1.633 -7.429 1.00 83.69 110 ARG A C 1
ATOM 889 O O . ARG A 1 110 ? 16.575 2.558 -6.930 1.00 83.69 110 ARG A O 1
ATOM 896 N N . VAL A 1 111 ? 14.685 1.767 -7.813 1.00 86.31 111 VAL A N 1
ATOM 897 C CA . VAL A 1 111 ? 13.852 2.916 -7.421 1.00 86.31 111 VAL A CA 1
ATOM 898 C C . VAL A 1 111 ? 13.352 2.683 -6.000 1.00 86.31 111 VAL A C 1
ATOM 900 O O . VAL A 1 111 ? 12.753 1.634 -5.749 1.00 86.31 111 VAL A O 1
ATOM 903 N N . LEU A 1 112 ? 13.626 3.619 -5.092 1.00 89.38 112 LEU A N 1
ATOM 904 C CA . LEU A 1 112 ? 13.184 3.567 -3.699 1.00 89.38 112 LEU A CA 1
ATOM 905 C C . LEU A 1 112 ? 11.676 3.828 -3.600 1.00 89.38 112 LEU A C 1
ATOM 907 O O . LEU A 1 112 ? 11.162 4.782 -4.176 1.00 89.38 112 LEU A O 1
ATOM 911 N N . ILE A 1 113 ? 10.991 2.988 -2.835 1.00 92.12 113 ILE A N 1
ATOM 912 C CA . ILE A 1 113 ? 9.568 3.072 -2.525 1.00 92.12 113 ILE A CA 1
ATOM 913 C C . ILE A 1 113 ? 9.456 3.213 -1.009 1.00 92.12 113 ILE A C 1
ATOM 915 O O . ILE A 1 113 ? 9.822 2.290 -0.275 1.00 92.12 113 ILE A O 1
ATOM 919 N N . ARG A 1 114 ? 8.970 4.377 -0.563 1.00 94.06 114 ARG A N 1
ATOM 920 C CA . ARG A 1 114 ? 8.701 4.693 0.846 1.00 94.06 114 ARG A CA 1
ATOM 921 C C . ARG A 1 114 ? 7.356 4.102 1.258 1.00 94.06 114 ARG A C 1
ATOM 923 O O . ARG A 1 114 ? 6.348 4.804 1.273 1.00 94.06 114 ARG A O 1
ATOM 930 N N . THR A 1 115 ? 7.317 2.791 1.479 1.00 95.19 115 THR A N 1
ATOM 931 C CA . THR A 1 115 ? 6.057 2.038 1.582 1.00 95.19 115 THR A CA 1
ATOM 932 C C . THR A 1 115 ? 5.191 2.528 2.738 1.00 95.19 115 THR A C 1
ATOM 934 O O . THR A 1 115 ? 3.986 2.669 2.550 1.00 95.19 115 THR A O 1
ATOM 937 N N . GLY A 1 116 ? 5.796 2.800 3.901 1.00 96.19 116 GLY A N 1
ATOM 938 C CA . GLY A 1 116 ? 5.079 3.283 5.082 1.00 96.19 116 GLY A CA 1
ATOM 939 C C . GLY A 1 116 ? 4.366 4.602 4.812 1.00 96.19 116 GLY A C 1
ATOM 940 O O . GLY A 1 116 ? 3.155 4.700 4.990 1.00 96.19 116 GLY A O 1
ATOM 941 N N . LYS A 1 117 ? 5.102 5.574 4.263 1.00 96.62 117 LYS A N 1
ATOM 942 C CA . LYS A 1 117 ? 4.562 6.889 3.906 1.00 96.62 117 LYS A CA 1
ATOM 943 C C . LYS A 1 117 ? 3.419 6.805 2.890 1.00 96.62 117 LYS A C 1
ATOM 945 O O . LYS A 1 117 ? 2.332 7.287 3.168 1.00 96.62 117 LYS A O 1
ATOM 950 N N . LEU A 1 118 ? 3.627 6.116 1.767 1.00 97.06 118 LEU A N 1
ATOM 951 C CA . LEU A 1 118 ? 2.594 5.993 0.728 1.00 97.06 118 LEU A CA 1
ATOM 952 C C . LEU A 1 118 ? 1.330 5.293 1.245 1.00 97.06 118 LEU A C 1
ATOM 954 O O . LEU A 1 118 ? 0.222 5.609 0.818 1.00 97.06 118 LEU A O 1
ATOM 958 N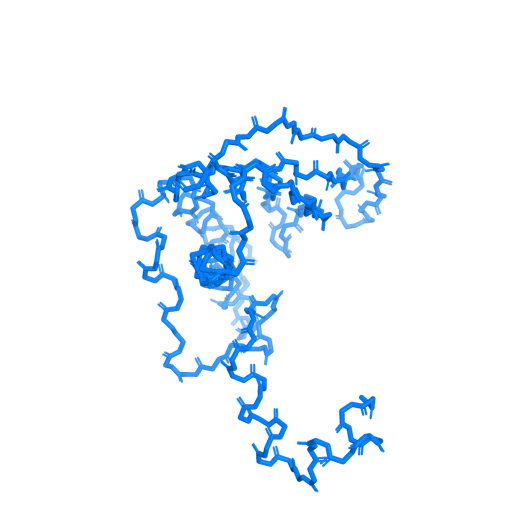 N . LEU A 1 119 ? 1.487 4.319 2.148 1.00 97.81 119 LEU A N 1
ATOM 959 C CA . LEU A 1 119 ? 0.355 3.644 2.773 1.00 97.81 119 LEU A CA 1
ATOM 960 C C . LEU A 1 119 ? -0.395 4.567 3.742 1.00 97.81 119 LEU A C 1
ATOM 962 O O . LEU A 1 119 ? -1.624 4.527 3.767 1.00 97.81 119 LEU A O 1
ATOM 966 N N . ALA A 1 120 ? 0.323 5.389 4.509 1.00 97.88 120 ALA A N 1
ATOM 967 C CA . ALA A 1 120 ? -0.272 6.390 5.387 1.00 97.88 120 ALA A CA 1
ATOM 968 C C . ALA A 1 120 ? -1.072 7.429 4.584 1.00 97.88 120 ALA A C 1
ATOM 970 O O . ALA A 1 120 ? -2.234 7.660 4.903 1.00 97.88 120 ALA A O 1
ATOM 971 N N . ASP A 1 121 ? -0.514 7.942 3.482 1.00 97.50 121 ASP A N 1
ATOM 972 C CA . ASP A 1 121 ? -1.196 8.893 2.590 1.00 97.50 121 ASP A CA 1
ATOM 973 C C . ASP A 1 121 ? -2.484 8.284 1.993 1.00 97.50 121 ASP A C 1
ATOM 975 O O . ASP A 1 121 ? -3.534 8.924 1.905 1.00 97.50 121 ASP A O 1
ATOM 979 N N . ILE A 1 122 ? -2.440 6.998 1.614 1.00 98.06 122 ILE A N 1
ATOM 980 C CA . ILE A 1 122 ? -3.635 6.259 1.181 1.00 98.06 122 ILE A CA 1
ATOM 981 C C . ILE A 1 122 ? -4.670 6.183 2.304 1.00 98.06 122 ILE A C 1
ATOM 983 O O . ILE A 1 122 ? -5.857 6.402 2.049 1.00 98.06 122 ILE A O 1
ATOM 987 N N . ALA A 1 123 ? -4.251 5.830 3.517 1.00 98.12 123 ALA A N 1
ATOM 988 C CA . ALA A 1 123 ? -5.152 5.691 4.651 1.00 98.12 123 ALA A CA 1
ATOM 989 C C . ALA A 1 123 ? -5.822 7.028 4.997 1.00 98.12 123 ALA A C 1
ATOM 991 O O . ALA A 1 123 ? -7.042 7.072 5.157 1.00 98.12 123 ALA A O 1
ATOM 992 N N . GLU A 1 124 ? -5.060 8.120 5.012 1.00 98.00 124 GLU A N 1
ATOM 993 C CA . GLU A 1 124 ? -5.583 9.471 5.225 1.00 98.00 124 GLU A CA 1
ATOM 994 C C . GLU A 1 124 ? -6.648 9.828 4.180 1.00 98.00 124 GLU A C 1
ATOM 996 O O . GLU A 1 124 ? -7.744 10.261 4.535 1.00 98.00 124 GLU A O 1
ATOM 1001 N N . SER A 1 125 ? -6.408 9.513 2.898 1.00 97.06 125 SER A N 1
ATOM 1002 C CA . SER A 1 125 ? -7.397 9.739 1.827 1.00 97.06 125 SER A CA 1
ATOM 1003 C C . SER A 1 125 ? -8.721 8.976 2.015 1.00 97.06 125 SER A C 1
ATOM 1005 O O . SER A 1 125 ? -9.735 9.321 1.408 1.00 97.06 125 SER A O 1
ATOM 1007 N N . LEU A 1 126 ? -8.729 7.928 2.846 1.00 97.31 126 LEU A N 1
ATOM 1008 C CA . LEU A 1 126 ? -9.909 7.128 3.185 1.00 97.31 126 LEU A CA 1
ATOM 1009 C C . LEU A 1 126 ? -10.573 7.549 4.508 1.00 97.31 126 LEU A C 1
ATOM 1011 O O . LEU A 1 126 ? -11.565 6.925 4.905 1.00 97.31 126 LEU A O 1
ATOM 1015 N N . GLY A 1 127 ? -10.048 8.583 5.170 1.00 97.69 127 GLY A N 1
ATOM 1016 C CA . GLY A 1 127 ? -10.549 9.114 6.438 1.00 97.69 127 GLY A CA 1
ATOM 1017 C C . GLY A 1 127 ? -9.965 8.449 7.686 1.00 97.69 127 GLY A C 1
ATOM 1018 O O . GLY A 1 127 ? -10.522 8.613 8.768 1.00 97.69 127 GLY A O 1
ATOM 1019 N N . TYR A 1 128 ? -8.879 7.682 7.559 1.00 98.56 128 TYR A N 1
ATOM 1020 C CA . TYR A 1 128 ? -8.115 7.258 8.732 1.00 98.56 128 TYR A CA 1
ATOM 1021 C C . TYR A 1 128 ? -7.277 8.420 9.257 1.00 98.56 128 TYR A C 1
ATOM 1023 O O . TYR A 1 128 ? -6.788 9.245 8.492 1.00 98.56 128 TYR A O 1
ATOM 1031 N N . GLU A 1 129 ? -7.046 8.436 10.560 1.00 98.62 129 GLU A N 1
ATOM 1032 C CA . GLU A 1 129 ? -6.068 9.325 11.170 1.00 98.62 129 GLU A CA 1
ATOM 1033 C C . GLU A 1 129 ? -4.717 8.611 11.251 1.00 98.62 129 GLU A C 1
ATOM 1035 O O . GLU A 1 129 ? -4.638 7.458 11.689 1.00 98.62 129 GLU A O 1
ATOM 1040 N N . ILE A 1 130 ? -3.650 9.294 10.840 1.00 98.38 130 ILE A N 1
ATOM 1041 C CA . ILE A 1 130 ? -2.282 8.794 10.978 1.00 98.38 130 ILE A CA 1
ATOM 1042 C C . ILE A 1 130 ? -1.821 9.098 12.404 1.00 98.38 130 ILE A C 1
ATOM 1044 O O . ILE A 1 130 ? -1.705 10.260 12.786 1.00 98.38 130 ILE A O 1
ATOM 1048 N N . VAL A 1 131 ? -1.580 8.051 13.190 1.00 98.31 131 VAL A N 1
ATOM 1049 C CA . VAL A 1 131 ? -1.100 8.174 14.572 1.00 98.31 131 VAL A CA 1
ATOM 1050 C C . VAL A 1 131 ? 0.419 8.306 14.589 1.00 98.31 131 VAL A C 1
ATOM 1052 O O . VAL A 1 131 ? 0.934 9.227 15.212 1.00 98.31 131 VAL A O 1
ATOM 1055 N N . ASP A 1 132 ? 1.123 7.403 13.902 1.00 97.88 132 ASP A N 1
ATOM 1056 C CA . ASP A 1 132 ? 2.584 7.439 13.775 1.00 97.88 132 ASP A CA 1
ATOM 1057 C C . ASP A 1 132 ? 3.081 6.562 12.610 1.00 97.88 132 ASP A C 1
ATOM 1059 O O . ASP A 1 132 ? 2.341 5.734 12.064 1.00 97.88 132 ASP A O 1
ATOM 1063 N N . ILE A 1 133 ? 4.354 6.720 12.248 1.00 97.69 133 ILE A N 1
ATOM 1064 C CA . ILE A 1 133 ? 5.107 5.816 11.372 1.00 97.69 133 ILE A CA 1
ATOM 1065 C C . ILE A 1 133 ? 6.421 5.461 12.076 1.00 97.69 133 ILE A C 1
ATOM 1067 O O . ILE A 1 133 ? 7.465 6.091 11.874 1.00 97.69 133 ILE A O 1
ATOM 1071 N N . ASP A 1 134 ? 6.367 4.415 12.894 1.00 96.44 134 ASP A N 1
ATOM 1072 C CA . ASP A 1 134 ? 7.473 4.016 13.758 1.00 96.44 134 ASP A CA 1
ATOM 1073 C C . ASP A 1 134 ? 8.503 3.177 13.012 1.00 96.44 134 ASP A C 1
ATOM 1075 O O . ASP A 1 134 ? 8.164 2.193 12.357 1.00 96.44 134 ASP A O 1
ATOM 1079 N N . LEU A 1 135 ? 9.792 3.488 13.170 1.00 96.06 135 LEU A N 1
ATOM 1080 C CA . LEU A 1 135 ? 10.853 2.602 12.693 1.00 96.06 135 LEU A CA 1
ATOM 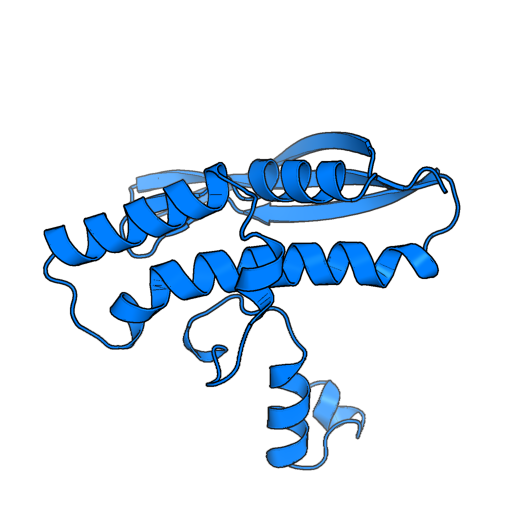1081 C C . LEU A 1 135 ? 10.865 1.315 13.532 1.00 96.06 135 LEU A C 1
ATOM 1083 O O . LEU A 1 135 ? 11.301 1.321 14.680 1.00 96.06 135 LEU A O 1
ATOM 1087 N N . PHE A 1 136 ? 10.458 0.196 12.934 1.00 94.56 136 PHE A N 1
ATOM 1088 C CA . PHE A 1 136 ? 10.466 -1.114 13.582 1.00 94.56 136 PHE A CA 1
ATOM 1089 C C . PHE A 1 136 ? 11.867 -1.730 13.591 1.00 94.56 136 PHE A C 1
ATOM 1091 O O . PHE A 1 136 ? 12.371 -2.166 14.625 1.00 94.56 136 PHE A O 1
ATOM 1098 N N . ARG A 1 137 ? 12.514 -1.771 12.421 1.00 93.62 137 ARG A N 1
ATOM 1099 C CA . ARG A 1 137 ? 13.898 -2.237 12.262 1.00 93.62 137 ARG A CA 1
ATOM 1100 C C . ARG A 1 137 ? 14.503 -1.732 10.961 1.00 93.62 137 ARG A C 1
ATOM 1102 O O . ARG A 1 137 ? 13.808 -1.250 10.070 1.00 93.62 137 ARG A O 1
ATOM 1109 N N . THR A 1 138 ? 15.804 -1.930 10.808 1.00 91.62 138 THR A N 1
ATOM 1110 C CA . THR A 1 138 ? 16.478 -1.820 9.515 1.00 91.62 138 THR A CA 1
ATOM 1111 C C . THR A 1 138 ? 16.866 -3.198 8.994 1.00 91.62 138 THR A C 1
ATOM 1113 O O . THR A 1 138 ? 17.149 -4.127 9.753 1.00 91.62 138 THR A O 1
ATOM 1116 N N . ARG A 1 139 ? 16.852 -3.351 7.670 1.00 88.31 139 ARG A N 1
ATOM 1117 C CA . ARG A 1 139 ? 17.302 -4.553 6.967 1.00 88.31 139 ARG A CA 1
ATOM 1118 C C . ARG A 1 139 ? 18.363 -4.171 5.943 1.00 88.31 139 ARG A C 1
ATOM 1120 O O . ARG A 1 139 ? 18.162 -3.260 5.140 1.00 88.31 139 ARG A O 1
ATOM 1127 N N . PHE A 1 140 ? 19.463 -4.913 5.912 1.00 84.06 140 PHE A N 1
ATOM 1128 C CA . PHE A 1 140 ? 20.496 -4.688 4.910 1.00 84.06 140 PHE A CA 1
ATOM 1129 C C . PHE A 1 140 ? 20.050 -5.227 3.545 1.00 84.06 140 PHE A C 1
ATOM 1131 O O . PHE A 1 140 ? 19.780 -6.419 3.384 1.00 84.06 140 PHE A O 1
ATOM 1138 N N . ALA A 1 141 ? 19.973 -4.354 2.543 1.00 80.44 141 ALA A N 1
ATOM 1139 C CA . ALA A 1 141 ? 19.672 -4.723 1.167 1.00 80.44 141 ALA A CA 1
ATOM 1140 C C . ALA A 1 141 ? 20.975 -4.967 0.398 1.00 80.44 141 ALA A C 1
ATOM 1142 O O . ALA A 1 141 ? 21.589 -4.037 -0.118 1.00 80.44 141 ALA A O 1
ATOM 1143 N N . SER A 1 142 ? 21.388 -6.230 0.267 1.00 75.12 142 SER A N 1
ATOM 1144 C CA . SER A 1 142 ? 22.648 -6.611 -0.399 1.00 75.12 142 SER A CA 1
ATOM 1145 C C . SER A 1 142 ? 22.781 -6.087 -1.838 1.00 75.12 142 SER A C 1
ATOM 1147 O O . SER A 1 142 ? 23.883 -5.764 -2.276 1.00 75.12 142 SER A O 1
ATOM 1149 N N . ALA A 1 143 ? 21.662 -5.951 -2.558 1.00 74.25 143 ALA A N 1
ATOM 1150 C CA . ALA A 1 143 ? 21.625 -5.475 -3.941 1.00 74.25 143 ALA A CA 1
ATOM 1151 C C . ALA A 1 143 ? 21.931 -3.973 -4.106 1.00 74.25 143 ALA A C 1
ATOM 1153 O O . ALA A 1 143 ? 22.422 -3.577 -5.167 1.00 74.25 143 ALA A O 1
ATOM 1154 N N . THR A 1 144 ? 21.636 -3.149 -3.094 1.00 73.00 144 THR A N 1
ATOM 1155 C CA . THR A 1 144 ? 21.921 -1.700 -3.088 1.00 73.00 144 THR A CA 1
ATOM 1156 C C . THR A 1 144 ? 23.002 -1.310 -2.079 1.00 73.00 144 THR A C 1
ATOM 1158 O O . THR A 1 144 ? 23.547 -0.220 -2.179 1.00 73.00 144 THR A O 1
ATOM 1161 N N . ARG A 1 145 ? 23.376 -2.224 -1.170 1.00 79.56 145 ARG A N 1
ATOM 1162 C CA . ARG A 1 145 ? 24.264 -2.002 -0.012 1.00 79.56 145 ARG A CA 1
ATOM 1163 C C . ARG A 1 145 ? 23.754 -0.921 0.943 1.00 79.56 145 ARG A C 1
ATOM 1165 O O . ARG A 1 145 ? 24.538 -0.253 1.607 1.00 79.56 145 ARG A O 1
ATOM 1172 N N . GLU A 1 146 ? 22.438 -0.783 1.032 1.00 80.69 146 GLU A N 1
ATOM 1173 C CA . GLU A 1 146 ? 21.774 0.214 1.867 1.00 80.69 146 GLU A CA 1
ATOM 1174 C C . GLU A 1 146 ? 21.004 -0.444 3.012 1.00 80.69 146 GLU A C 1
ATOM 1176 O O . GLU A 1 146 ? 20.582 -1.602 2.928 1.00 80.69 146 GLU A O 1
ATOM 1181 N N . GLN A 1 147 ? 20.786 0.323 4.077 1.00 82.69 147 GLN A N 1
ATOM 1182 C CA . GLN A 1 147 ? 19.858 -0.040 5.142 1.00 82.69 147 GLN A CA 1
ATOM 1183 C C . GLN A 1 147 ? 18.449 0.396 4.739 1.00 82.69 147 GLN A C 1
ATOM 1185 O O . GLN A 1 147 ? 18.162 1.587 4.638 1.00 82.69 147 GLN A O 1
ATOM 1190 N N . MET A 1 148 ? 17.572 -0.573 4.492 1.00 88.38 148 MET A N 1
ATOM 1191 C CA . MET A 1 148 ? 16.156 -0.330 4.223 1.00 88.38 148 MET A CA 1
ATOM 1192 C C . MET A 1 148 ? 15.381 -0.324 5.533 1.00 88.38 148 MET A C 1
ATOM 1194 O O . MET A 1 148 ? 15.628 -1.158 6.405 1.00 88.38 148 MET A O 1
ATOM 1198 N N . ARG A 1 149 ? 14.438 0.605 5.662 1.00 92.94 149 ARG A N 1
ATOM 1199 C CA . ARG A 1 149 ? 13.583 0.728 6.843 1.00 92.94 149 ARG A CA 1
ATOM 1200 C C . ARG A 1 149 ? 12.428 -0.264 6.752 1.00 92.94 149 ARG A C 1
ATOM 1202 O O . ARG A 1 149 ? 11.897 -0.517 5.675 1.00 92.94 149 ARG A O 1
ATOM 1209 N N . GLU A 1 150 ? 12.067 -0.848 7.877 1.00 95.00 150 GLU A N 1
ATOM 1210 C CA . GLU A 1 150 ? 10.792 -1.519 8.086 1.00 95.00 150 GLU A CA 1
ATOM 1211 C C . GLU A 1 150 ? 10.083 -0.747 9.188 1.00 95.00 150 GLU A C 1
ATOM 1213 O O . GLU A 1 150 ? 10.693 -0.448 10.214 1.00 95.00 150 GLU A O 1
ATOM 1218 N N . GLU A 1 151 ? 8.845 -0.357 8.930 1.00 96.56 151 GLU A N 1
ATOM 1219 C CA . GLU A 1 151 ? 8.096 0.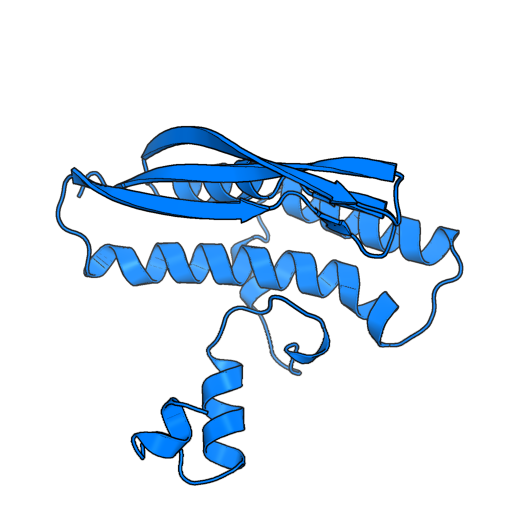608 9.722 1.00 96.56 151 GLU A CA 1
ATOM 1220 C C . GLU A 1 151 ? 6.758 0.013 10.152 1.00 96.56 151 GLU A C 1
ATOM 1222 O O . GLU A 1 151 ? 6.204 -0.848 9.463 1.00 96.56 151 GLU A O 1
ATOM 1227 N N . VAL A 1 152 ? 6.234 0.479 11.283 1.00 97.94 152 VAL A N 1
ATOM 1228 C CA . VAL A 1 152 ? 4.851 0.247 11.694 1.00 97.94 152 VAL A CA 1
ATOM 1229 C C . VAL A 1 152 ? 4.062 1.515 11.397 1.00 97.94 152 VAL A C 1
ATOM 1231 O O . VAL A 1 152 ? 4.254 2.532 12.053 1.00 97.94 152 VAL A O 1
ATOM 1234 N N . VAL A 1 153 ? 3.169 1.458 10.411 1.00 98.38 153 VAL A N 1
ATOM 1235 C CA . VAL A 1 153 ? 2.200 2.534 10.168 1.00 98.38 153 VAL A CA 1
ATOM 1236 C C . VAL A 1 153 ? 1.048 2.346 11.147 1.00 98.38 153 VAL A C 1
ATOM 1238 O O . VAL A 1 153 ? 0.307 1.361 11.050 1.00 98.38 153 VAL A O 1
ATOM 1241 N N . LEU A 1 154 ? 0.928 3.266 12.100 1.00 98.44 154 LEU A N 1
ATOM 1242 C CA . LEU A 1 154 ? -0.127 3.287 13.104 1.00 98.44 154 LEU A CA 1
ATOM 1243 C C . LEU A 1 154 ? -1.262 4.192 12.627 1.00 98.44 154 LEU A C 1
ATOM 1245 O O . LEU A 1 154 ? -1.069 5.378 12.370 1.00 98.44 154 LEU A O 1
ATOM 1249 N N . LEU A 1 155 ? -2.456 3.618 12.517 1.00 98.62 155 LEU A N 1
ATOM 1250 C CA . LEU A 1 155 ? -3.661 4.294 12.047 1.00 98.62 155 LEU A CA 1
ATOM 1251 C C . LEU A 1 155 ? -4.753 4.229 13.112 1.00 98.62 155 LEU A C 1
ATOM 1253 O O . LEU A 1 155 ? -4.861 3.227 13.824 1.00 98.62 155 LEU A O 1
ATOM 1257 N N . ARG A 1 156 ? -5.618 5.243 13.161 1.00 98.56 156 ARG A N 1
ATOM 1258 C CA . ARG A 1 156 ? -6.862 5.231 13.939 1.00 98.56 156 ARG A CA 1
ATOM 1259 C C . ARG A 1 156 ? -8.064 5.408 13.017 1.00 98.56 156 ARG A C 1
ATOM 1261 O O . ARG A 1 156 ? -8.073 6.284 12.157 1.00 98.56 156 ARG A O 1
ATOM 1268 N N . TRP A 1 157 ? -9.089 4.579 13.196 1.00 98.44 157 TRP A N 1
ATOM 1269 C CA . TRP A 1 157 ? -10.388 4.762 12.547 1.00 98.44 157 TRP A CA 1
ATOM 1270 C C . TRP A 1 157 ? -11.313 5.566 13.469 1.00 98.44 157 TRP A C 1
ATOM 1272 O O . TRP A 1 157 ? -11.638 5.064 14.548 1.00 98.44 157 TRP A O 1
ATOM 1282 N N . PRO A 1 158 ? -11.734 6.791 13.103 1.00 97.31 158 PRO A N 1
ATOM 1283 C CA . PRO A 1 158 ? -12.535 7.628 13.996 1.00 97.31 158 PRO A CA 1
ATOM 1284 C C . PRO A 1 158 ? -13.958 7.093 14.229 1.00 97.31 158 PRO A C 1
ATOM 1286 O O . PRO A 1 158 ? -14.449 7.200 15.353 1.00 97.31 158 PRO A O 1
ATOM 1289 N N . GLY A 1 159 ? -14.580 6.444 13.237 1.00 90.44 159 GLY A N 1
ATOM 1290 C CA . GLY A 1 159 ? -15.957 5.937 13.323 1.00 90.44 159 GLY A CA 1
ATOM 1291 C C . GLY A 1 159 ? -16.817 6.387 12.159 1.00 90.44 159 GLY A C 1
ATOM 1292 O O . GLY A 1 159 ? -16.926 7.615 11.966 1.00 90.44 159 GLY A O 1
#

Foldseek 3Di:
DVCVVVVVDPDPVSVLVVLQLAQLQAPVSDDPPQDLLVQCPVPPVLLVLLVVLCVLCVVVVPDDPRSNCQSVSSSSRLSRLLVVLLVCLVVDDAFDKDKDWAKWDLGPSRRTDPPLVSSQVSNVVNVKDFPDWAFPDWDQDPVVRDTITTTIGMITDRD

Radius of gyration: 17.05 Å; chains: 1; bounding box: 42×40×39 Å

pLDDT: mean 92.87, std 6.04, range [65.69, 98.62]